Protein AF-A0A7V3U4P2-F1 (afdb_monomer)

Solvent-accessible surface area (backbone atoms only — not comparable to full-atom values): 11132 Å² total; per-residue (Å²): 137,66,74,72,61,59,56,57,59,56,54,62,54,61,58,58,54,59,61,59,59,63,68,71,75,78,80,79,85,92,69,92,73,96,67,80,92,69,77,75,75,80,81,66,73,84,73,62,83,73,64,85,71,76,68,74,73,71,76,64,80,64,72,79,72,61,80,73,70,71,74,79,82,65,63,40,60,61,72,51,72,70,53,50,51,51,52,54,51,52,49,67,64,44,44,72,78,68,74,54,63,52,56,72,53,76,49,73,42,90,67,18,21,69,52,71,53,72,52,65,71,77,89,82,81,77,101,70,76,91,61,68,78,61,54,52,56,56,54,50,52,53,53,52,51,27,35,76,71,66,76,41,62,94,85,61,53,51,25,85,84,41,68,93,41,75,87,74

Structure (mmCIF, N/CA/C/O backbone):
data_AF-A0A7V3U4P2-F1
#
_entry.id   AF-A0A7V3U4P2-F1
#
loop_
_atom_site.group_PDB
_atom_site.id
_atom_site.type_symbol
_atom_site.label_atom_id
_atom_site.label_alt_id
_atom_site.label_comp_id
_atom_site.label_asym_id
_atom_site.label_entity_id
_atom_site.label_seq_id
_atom_site.pdbx_PDB_ins_code
_atom_site.Cartn_x
_atom_site.Cartn_y
_atom_site.Cartn_z
_atom_site.occupancy
_atom_site.B_iso_or_equiv
_atom_site.auth_seq_id
_atom_site.auth_comp_id
_atom_site.auth_asym_id
_atom_site.auth_atom_id
_atom_site.pdbx_PDB_model_num
ATOM 1 N N . MET A 1 1 ? 24.502 -49.633 6.358 1.00 48.81 1 MET A N 1
ATOM 2 C CA . MET A 1 1 ? 23.182 -49.421 5.719 1.00 48.81 1 MET A CA 1
ATOM 3 C C . MET A 1 1 ? 23.337 -48.286 4.714 1.00 48.81 1 MET A C 1
ATOM 5 O O . MET A 1 1 ? 23.804 -47.225 5.101 1.00 48.81 1 MET A O 1
ATOM 9 N N . ASN A 1 2 ? 23.152 -48.565 3.422 1.00 48.53 2 ASN A N 1
ATOM 10 C CA . ASN A 1 2 ? 23.825 -47.854 2.326 1.00 48.53 2 ASN A CA 1
ATOM 11 C C . ASN A 1 2 ? 22.953 -46.723 1.730 1.00 48.53 2 ASN A C 1
ATOM 13 O O . ASN A 1 2 ? 21.814 -46.963 1.332 1.00 48.53 2 ASN A O 1
ATOM 17 N N . ILE A 1 3 ? 23.490 -45.498 1.650 1.00 50.59 3 ILE A N 1
ATOM 18 C CA . ILE A 1 3 ? 22.785 -44.252 1.257 1.00 50.59 3 ILE A CA 1
ATOM 19 C C . ILE A 1 3 ? 22.221 -44.322 -0.177 1.00 50.59 3 ILE A C 1
ATOM 21 O O . ILE A 1 3 ? 21.225 -43.675 -0.507 1.00 50.59 3 ILE A O 1
ATOM 25 N N . VAL A 1 4 ? 22.801 -45.174 -1.024 1.00 56.53 4 VAL A N 1
ATOM 26 C CA . VAL A 1 4 ? 22.357 -45.391 -2.410 1.00 56.53 4 VAL A CA 1
ATOM 27 C C . VAL A 1 4 ? 20.944 -45.993 -2.477 1.00 56.53 4 VAL A C 1
ATOM 29 O O . VAL A 1 4 ? 20.160 -45.632 -3.354 1.00 56.53 4 VAL A O 1
ATOM 32 N N . GLN A 1 5 ? 20.567 -46.828 -1.505 1.00 52.41 5 GLN A N 1
ATOM 33 C CA . GLN A 1 5 ? 19.262 -47.501 -1.484 1.00 52.41 5 GLN A CA 1
ATOM 34 C C . GLN A 1 5 ? 18.118 -46.556 -1.076 1.00 52.41 5 GLN A C 1
ATOM 36 O O . GLN A 1 5 ? 16.983 -46.714 -1.523 1.00 52.41 5 GLN A O 1
ATOM 41 N N . GLN A 1 6 ? 18.414 -45.509 -0.298 1.00 49.44 6 GLN A N 1
ATOM 42 C CA . GLN A 1 6 ? 17.411 -44.529 0.127 1.00 49.44 6 GLN A CA 1
ATOM 43 C C . GLN A 1 6 ? 16.983 -43.599 -1.022 1.00 49.44 6 GLN A C 1
ATOM 45 O O . GLN A 1 6 ? 15.821 -43.198 -1.097 1.00 49.44 6 GLN A O 1
ATOM 50 N N . LYS A 1 7 ? 17.891 -43.297 -1.963 1.00 53.03 7 LYS A N 1
ATOM 51 C CA . LYS A 1 7 ? 17.586 -42.440 -3.121 1.00 53.03 7 LYS A CA 1
ATOM 52 C C . LYS A 1 7 ? 16.647 -43.121 -4.121 1.00 53.03 7 LYS A C 1
ATOM 54 O O . LYS A 1 7 ? 15.768 -42.461 -4.670 1.00 53.03 7 LYS A O 1
ATOM 59 N N . GLN A 1 8 ? 16.783 -44.433 -4.323 1.00 55.25 8 GLN A N 1
ATOM 60 C CA . GLN A 1 8 ? 15.946 -45.179 -5.272 1.00 55.25 8 GLN A CA 1
ATOM 61 C C . GLN A 1 8 ? 14.485 -45.300 -4.798 1.00 55.25 8 GLN A C 1
ATOM 63 O O . GLN A 1 8 ? 13.564 -45.121 -5.596 1.00 55.25 8 GLN A O 1
ATOM 68 N N . ASN A 1 9 ? 14.254 -45.454 -3.491 1.00 49.66 9 ASN A N 1
ATOM 69 C CA . ASN A 1 9 ? 12.901 -45.520 -2.919 1.00 49.66 9 ASN A CA 1
ATOM 70 C C . ASN A 1 9 ? 12.126 -44.187 -3.001 1.00 49.66 9 ASN A C 1
ATOM 72 O O . ASN A 1 9 ? 10.895 -44.183 -3.070 1.00 49.66 9 ASN A O 1
ATOM 76 N N . PHE A 1 10 ? 12.826 -43.048 -3.045 1.00 50.06 10 PHE A N 1
ATOM 77 C CA . PHE A 1 10 ? 12.196 -41.723 -3.136 1.00 50.06 10 PHE A CA 1
ATOM 78 C C . PHE A 1 10 ? 11.731 -41.366 -4.561 1.00 50.06 10 PHE A C 1
ATOM 80 O O . PHE A 1 10 ? 10.799 -40.581 -4.748 1.00 50.06 10 PHE A O 1
ATOM 87 N N . HIS A 1 11 ? 12.363 -41.951 -5.584 1.00 52.06 11 HIS A N 1
ATOM 88 C CA . HIS A 1 11 ? 11.970 -41.746 -6.980 1.00 52.06 11 HIS A CA 1
ATOM 89 C C . HIS A 1 11 ? 10.737 -42.572 -7.365 1.00 52.06 11 HIS A C 1
ATOM 91 O O . HIS A 1 11 ? 9.846 -42.050 -8.036 1.00 52.06 11 HIS A O 1
ATOM 97 N N . LEU A 1 12 ? 10.632 -43.809 -6.869 1.00 49.75 12 LEU A N 1
ATOM 98 C CA . LEU A 1 12 ? 9.486 -44.688 -7.138 1.00 49.75 12 LEU A CA 1
ATOM 99 C C . LEU A 1 12 ? 8.194 -44.196 -6.470 1.00 49.75 12 LEU A C 1
ATOM 101 O O . LEU A 1 12 ? 7.107 -44.361 -7.019 1.00 49.75 12 LEU A O 1
ATOM 105 N N . THR A 1 13 ? 8.304 -43.506 -5.332 1.00 54.31 13 THR A N 1
ATOM 106 C CA . THR A 1 13 ? 7.154 -42.897 -4.656 1.00 54.31 13 THR A CA 1
ATOM 107 C C . THR A 1 13 ? 6.639 -41.668 -5.398 1.00 54.31 13 THR A C 1
ATOM 109 O O . THR A 1 13 ? 5.443 -41.580 -5.613 1.00 54.31 13 THR A O 1
ATOM 112 N N . ARG A 1 14 ? 7.474 -40.750 -5.905 1.00 53.72 14 ARG A N 1
ATOM 113 C CA . ARG A 1 14 ? 6.966 -39.545 -6.610 1.00 53.72 14 ARG A CA 1
ATOM 114 C C . ARG A 1 14 ? 6.249 -39.827 -7.936 1.00 53.72 14 ARG A C 1
ATOM 116 O O . ARG A 1 14 ? 5.424 -39.015 -8.356 1.00 53.72 14 ARG A O 1
ATOM 123 N N . GLN A 1 15 ? 6.558 -40.936 -8.604 1.00 49.41 15 GLN A N 1
ATOM 124 C CA . GLN A 1 15 ? 6.003 -41.247 -9.923 1.00 49.41 15 GLN A CA 1
ATOM 125 C C . GLN A 1 15 ? 4.586 -41.850 -9.845 1.00 49.41 15 GLN A C 1
ATOM 127 O O . GLN A 1 15 ? 3.774 -41.596 -10.734 1.00 49.41 15 GLN A O 1
ATOM 132 N N . SER A 1 16 ? 4.232 -42.539 -8.751 1.00 51.25 16 SER A N 1
ATOM 133 C CA . SER A 1 16 ? 2.884 -43.104 -8.567 1.00 51.25 16 SER A CA 1
ATOM 134 C C . SER A 1 16 ? 1.817 -42.046 -8.232 1.00 51.25 16 SER A C 1
ATOM 136 O O . SER A 1 16 ? 0.682 -42.154 -8.696 1.00 51.25 16 SER A O 1
ATOM 138 N N . TRP A 1 17 ? 2.180 -40.957 -7.538 1.00 45.78 17 TRP A N 1
ATOM 139 C CA . TRP A 1 17 ? 1.253 -39.852 -7.224 1.00 45.78 17 TRP A CA 1
ATOM 140 C C . TRP A 1 17 ? 0.842 -39.031 -8.451 1.00 45.78 17 TRP A C 1
ATOM 142 O O . TRP A 1 17 ? -0.269 -38.501 -8.502 1.00 45.78 17 TRP A O 1
ATOM 152 N N . ARG A 1 18 ? 1.707 -38.945 -9.469 1.00 52.50 18 ARG A N 1
ATOM 153 C CA . ARG A 1 18 ? 1.413 -38.180 -10.691 1.00 52.50 18 ARG A CA 1
ATOM 154 C C . ARG A 1 18 ? 0.312 -38.829 -11.532 1.00 52.50 18 ARG A C 1
ATOM 156 O O . ARG A 1 18 ? -0.509 -38.113 -12.093 1.00 52.50 18 ARG A O 1
ATOM 163 N N . HIS A 1 19 ? 0.228 -40.159 -11.547 1.00 46.50 19 HIS A N 1
ATOM 164 C CA . HIS A 1 19 ? -0.839 -40.873 -12.253 1.00 46.50 19 HIS A CA 1
ATOM 165 C C . HIS A 1 19 ? -2.148 -40.969 -11.454 1.00 46.50 19 HIS A C 1
ATOM 167 O O . HIS A 1 19 ? -3.215 -41.050 -12.061 1.00 46.50 19 HIS A O 1
ATOM 173 N N . ALA A 1 20 ? -2.092 -40.899 -10.119 1.00 46.34 20 ALA A N 1
ATOM 174 C CA . ALA A 1 20 ? -3.285 -40.870 -9.270 1.00 46.34 20 ALA A CA 1
ATOM 175 C C . ALA A 1 20 ? -4.020 -39.515 -9.328 1.00 46.34 20 ALA A C 1
ATOM 177 O O . ALA A 1 20 ? -5.247 -39.485 -9.367 1.00 46.34 20 ALA A O 1
ATOM 178 N N . LEU A 1 21 ? -3.292 -38.395 -9.423 1.00 45.28 21 LEU A N 1
ATOM 179 C CA . LEU A 1 21 ? -3.898 -37.056 -9.490 1.00 45.28 21 LEU A CA 1
ATOM 180 C C . LEU A 1 21 ? -4.430 -36.684 -10.886 1.00 45.28 21 LEU A C 1
ATOM 182 O O . LEU A 1 21 ? -5.350 -35.879 -10.994 1.00 45.28 21 LEU A O 1
ATOM 186 N N . GLN A 1 22 ? -3.925 -37.307 -11.956 1.00 44.38 22 GLN A N 1
ATOM 187 C CA . GLN A 1 22 ? -4.408 -37.064 -13.324 1.00 44.38 22 GLN A CA 1
ATOM 188 C C . GLN A 1 22 ? -5.728 -37.779 -13.661 1.00 44.38 22 GLN A C 1
ATOM 190 O O . GLN A 1 22 ? -6.404 -37.374 -14.601 1.00 44.38 22 GLN A O 1
ATOM 195 N N . LYS A 1 23 ? -6.122 -38.812 -12.901 1.00 41.16 23 LYS A N 1
ATOM 196 C CA . LYS A 1 23 ? -7.376 -39.559 -13.125 1.00 41.16 23 LYS A CA 1
ATOM 197 C C . LYS A 1 23 ? -8.589 -39.002 -12.365 1.00 41.16 23 LYS A C 1
ATOM 199 O O . LYS A 1 23 ? -9.708 -39.391 -12.671 1.00 41.16 23 LYS A O 1
ATOM 204 N N . ILE A 1 24 ? -8.386 -38.091 -11.409 1.00 41.12 24 ILE A N 1
ATOM 205 C CA . ILE A 1 24 ? -9.465 -37.522 -10.575 1.00 41.12 24 ILE A CA 1
ATOM 206 C C . ILE A 1 24 ? -10.028 -36.208 -11.158 1.00 41.12 24 ILE A C 1
ATOM 208 O O . ILE A 1 24 ? -11.129 -35.802 -10.809 1.00 41.12 24 ILE A O 1
ATOM 212 N N . LEU A 1 25 ? -9.336 -35.567 -12.107 1.00 38.84 25 LEU A N 1
ATOM 213 C CA . LEU A 1 25 ? -9.723 -34.252 -12.647 1.00 38.84 25 LEU A CA 1
ATOM 214 C C . LEU A 1 25 ? -10.480 -34.278 -13.989 1.00 38.84 25 LEU A C 1
ATOM 216 O O . LEU A 1 25 ? -10.821 -33.218 -14.501 1.00 38.84 25 LEU A O 1
ATOM 220 N N . THR A 1 26 ? -10.776 -35.448 -14.563 1.00 38.53 26 THR A N 1
ATOM 221 C CA . THR A 1 26 ? -11.395 -35.567 -15.903 1.00 38.53 26 THR A CA 1
ATOM 222 C C . THR A 1 26 ? -12.842 -36.075 -15.917 1.00 38.53 26 THR A C 1
ATOM 224 O O . THR A 1 26 ? -13.379 -36.325 -16.992 1.00 38.53 26 THR A O 1
ATOM 227 N N . LEU A 1 27 ? -13.509 -36.208 -14.762 1.00 37.50 27 LEU A N 1
ATOM 228 C CA . LEU A 1 27 ? -14.839 -36.840 -14.662 1.00 37.50 27 LEU A CA 1
ATOM 229 C C . LEU A 1 27 ? -15.925 -35.993 -13.979 1.00 37.50 27 LEU A C 1
ATOM 231 O O . LEU A 1 27 ? -16.827 -36.522 -13.335 1.00 37.50 27 LEU A O 1
ATOM 235 N N . SER A 1 28 ? -15.903 -34.671 -14.131 1.00 41.09 28 SER A N 1
ATOM 236 C CA . SER A 1 28 ? -17.059 -33.833 -13.784 1.00 41.09 28 SER A CA 1
ATOM 237 C C . SER A 1 28 ? -17.066 -32.556 -14.612 1.00 41.09 28 SER A C 1
ATOM 239 O O . SER A 1 28 ? -16.011 -31.991 -14.867 1.00 41.09 28 SER A O 1
ATOM 241 N N . PHE A 1 29 ? -18.269 -32.108 -14.975 1.00 38.84 29 PHE A N 1
ATOM 242 C CA . PHE A 1 29 ? -18.601 -30.943 -15.809 1.00 38.84 29 PHE A CA 1
ATOM 243 C C . PHE A 1 29 ? -18.701 -31.180 -17.322 1.00 38.84 29 PHE A C 1
ATOM 245 O O . PHE A 1 29 ? -18.256 -30.378 -18.134 1.00 38.84 29 PHE A O 1
ATOM 252 N N . ALA A 1 30 ? -19.429 -32.231 -17.701 1.00 39.50 30 ALA A N 1
ATOM 253 C CA . ALA A 1 30 ? -20.297 -32.179 -18.875 1.00 39.50 30 ALA A CA 1
ATOM 254 C C . ALA A 1 30 ? -21.753 -32.062 -18.390 1.00 39.50 30 ALA A C 1
ATOM 256 O O . ALA A 1 30 ? -22.466 -33.056 -18.313 1.00 39.50 30 ALA A O 1
ATOM 257 N N . SER A 1 31 ? -22.169 -30.845 -18.030 1.00 42.62 31 SER A N 1
ATOM 258 C CA . SER A 1 31 ? -23.584 -30.492 -17.882 1.00 42.62 31 SER A CA 1
ATOM 259 C C . SER A 1 31 ? -23.839 -29.159 -18.566 1.00 42.62 31 SER A C 1
ATOM 261 O O . SER A 1 31 ? -23.318 -28.118 -18.173 1.00 42.62 31 SER A O 1
ATOM 263 N N . LEU A 1 32 ? -24.647 -29.256 -19.617 1.00 36.03 32 LEU A N 1
ATOM 264 C CA . LEU A 1 32 ? -25.340 -28.187 -20.315 1.00 36.03 32 LEU A CA 1
ATOM 265 C C . LEU A 1 32 ? -25.978 -27.209 -19.313 1.00 36.03 32 LEU A C 1
ATOM 267 O O . LEU A 1 32 ? -26.873 -27.588 -18.563 1.00 36.03 32 LEU A O 1
ATOM 271 N N . PHE A 1 33 ? -25.584 -25.940 -19.371 1.00 36.44 33 PHE A N 1
ATOM 272 C CA . PHE A 1 33 ? -26.468 -24.827 -19.035 1.00 36.44 33 PHE A CA 1
ATOM 273 C C . PHE A 1 33 ? -26.346 -23.787 -20.147 1.00 36.44 33 PHE A C 1
ATOM 275 O O . PHE A 1 33 ? -25.405 -22.999 -20.204 1.00 36.44 33 PHE A O 1
ATOM 282 N N . LEU A 1 34 ? -27.318 -23.817 -21.059 1.00 39.88 34 LEU A N 1
ATOM 283 C CA . LEU A 1 34 ? -27.704 -22.660 -21.855 1.00 39.88 34 LEU A CA 1
ATOM 284 C C . LEU A 1 34 ? -28.280 -21.629 -20.878 1.00 39.88 34 LEU A C 1
ATOM 286 O O . LEU A 1 34 ? -29.461 -21.670 -20.547 1.00 39.88 34 LEU A O 1
ATOM 290 N N . ALA A 1 35 ? -27.427 -20.743 -20.374 1.00 38.00 35 ALA A N 1
ATOM 291 C CA . ALA A 1 35 ? -27.839 -19.564 -19.634 1.00 38.00 35 ALA A CA 1
ATOM 292 C C . ALA A 1 35 ? -27.562 -18.336 -20.504 1.00 38.00 35 ALA A C 1
ATOM 294 O O . ALA A 1 35 ? -26.429 -18.075 -20.905 1.00 38.00 35 ALA A O 1
ATOM 295 N N . SER A 1 36 ? -28.652 -17.648 -20.829 1.00 32.09 36 SER A N 1
ATOM 296 C CA . SER A 1 36 ? -28.752 -16.378 -21.538 1.00 32.09 36 SER A CA 1
ATOM 297 C C . SER A 1 36 ? -27.532 -15.470 -21.384 1.00 32.09 36 SER A C 1
ATOM 299 O O . SER A 1 36 ? -27.135 -15.110 -20.276 1.00 32.09 36 SER A O 1
ATOM 301 N N . CYS A 1 37 ? -26.999 -15.020 -22.520 1.00 33.97 37 CYS A N 1
ATOM 302 C CA . CYS A 1 37 ? -26.113 -13.869 -22.591 1.00 33.97 37 CYS A CA 1
ATOM 303 C C . CYS A 1 37 ? -26.942 -12.608 -22.299 1.00 33.97 37 CYS A C 1
ATOM 305 O O . CYS A 1 37 ? -27.390 -11.912 -23.204 1.00 33.97 37 CYS A O 1
ATOM 307 N N . SER A 1 38 ? -27.211 -12.345 -21.024 1.00 32.59 38 SER A N 1
ATOM 308 C CA . SER A 1 38 ? -27.630 -11.030 -20.553 1.00 32.59 38 SER A CA 1
ATOM 309 C C . SER A 1 38 ? -26.408 -10.376 -19.931 1.00 32.59 38 SER A C 1
ATOM 311 O O . SER A 1 38 ? -26.086 -10.605 -18.766 1.00 32.59 38 SER A O 1
ATOM 313 N N . THR A 1 39 ? -25.699 -9.593 -20.741 1.00 45.22 39 THR A N 1
ATOM 314 C CA . THR A 1 39 ? -24.760 -8.578 -20.262 1.00 45.22 39 THR A CA 1
ATOM 315 C C . THR A 1 39 ? -25.456 -7.763 -19.170 1.00 45.22 39 THR A C 1
ATOM 317 O O . THR A 1 39 ? -26.476 -7.137 -19.477 1.00 45.22 39 TH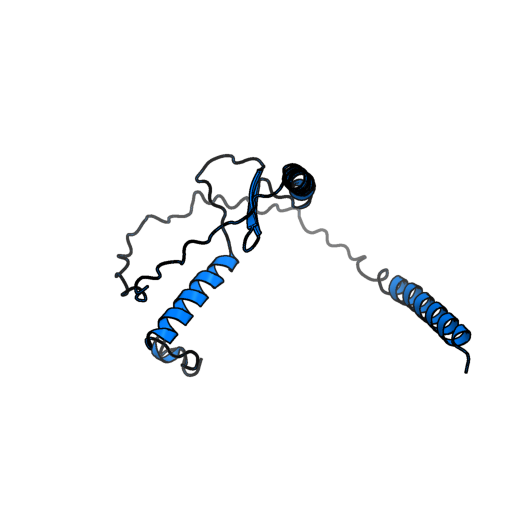R A O 1
ATOM 320 N N . PRO A 1 40 ? -24.973 -7.747 -17.914 1.00 49.56 40 PRO A N 1
ATOM 321 C CA . PRO A 1 40 ? -25.455 -6.748 -16.976 1.00 49.56 40 PRO A CA 1
ATOM 322 C C . PRO A 1 40 ? -25.136 -5.373 -17.583 1.00 49.56 40 PRO A C 1
ATOM 324 O O . PRO A 1 40 ? -24.028 -5.192 -18.102 1.00 49.56 40 PRO A O 1
ATOM 327 N N . PRO A 1 41 ? -26.080 -4.415 -17.591 1.00 45.81 41 PRO A N 1
ATOM 328 C CA . PRO A 1 41 ? -25.765 -3.071 -18.038 1.00 45.81 41 PRO A CA 1
ATOM 329 C C . PRO A 1 41 ? -24.595 -2.556 -17.201 1.00 45.81 41 PRO A C 1
ATOM 331 O O . PRO A 1 41 ? -24.538 -2.777 -15.988 1.00 45.81 41 PRO A O 1
ATOM 334 N N . ALA A 1 42 ? -23.647 -1.892 -17.862 1.00 43.28 42 ALA A N 1
ATOM 335 C CA . ALA A 1 42 ? -22.635 -1.113 -17.174 1.00 43.28 42 ALA A CA 1
ATOM 336 C C . ALA A 1 42 ? -23.361 -0.214 -16.170 1.00 43.28 42 ALA A C 1
ATOM 338 O O . ALA A 1 42 ? -24.197 0.600 -16.565 1.00 43.28 42 ALA A O 1
ATOM 339 N N . ILE A 1 43 ? -23.099 -0.403 -14.876 1.00 41.62 43 ILE A N 1
ATOM 340 C CA . ILE A 1 43 ? -23.619 0.498 -13.854 1.00 41.62 43 ILE A CA 1
ATOM 341 C C . ILE A 1 43 ? -22.994 1.858 -14.155 1.00 41.62 43 ILE A C 1
ATOM 343 O O . ILE A 1 43 ? -21.805 2.085 -13.926 1.00 41.62 43 ILE A O 1
ATOM 347 N N . SER A 1 44 ? -23.795 2.739 -14.749 1.00 39.25 44 SER A N 1
ATOM 348 C CA . SER A 1 44 ? -23.444 4.130 -14.956 1.00 39.25 44 SER A CA 1
ATOM 349 C C . SER A 1 44 ? -23.464 4.799 -13.589 1.00 39.25 44 SER A C 1
ATOM 351 O O . SER A 1 44 ? -24.517 5.081 -13.028 1.00 39.25 44 SER A O 1
ATOM 353 N N . TYR A 1 45 ? -22.285 5.044 -13.022 1.00 48.69 45 TYR A N 1
ATOM 354 C CA . TYR A 1 45 ? -22.143 5.755 -11.746 1.00 48.69 45 TYR A CA 1
ATOM 355 C C . TYR A 1 45 ? -22.495 7.255 -11.844 1.00 48.69 45 TYR A C 1
ATOM 357 O O . TYR A 1 45 ? -22.322 7.984 -10.869 1.00 48.69 45 TYR A O 1
ATOM 365 N N . SER A 1 46 ? -23.008 7.721 -12.991 1.00 45.06 46 SER A N 1
ATOM 366 C CA . SER A 1 46 ? -23.571 9.067 -13.166 1.00 45.06 46 SER A CA 1
ATOM 367 C C . SER A 1 46 ? -24.773 9.335 -12.261 1.00 45.06 46 SER A C 1
ATOM 369 O O . SER A 1 46 ? -25.039 10.490 -11.944 1.00 45.06 46 SER A O 1
ATOM 371 N N . ASP A 1 47 ? -25.449 8.281 -11.801 1.00 38.62 47 ASP A N 1
ATOM 372 C CA . ASP A 1 47 ? -26.682 8.399 -11.021 1.00 38.62 47 ASP A CA 1
ATOM 373 C C . ASP A 1 47 ? -26.447 8.233 -9.519 1.00 38.62 47 ASP A C 1
ATOM 375 O O . ASP A 1 47 ? -27.392 7.999 -8.773 1.00 38.62 47 ASP A O 1
ATOM 379 N N . CYS A 1 48 ? -25.202 8.349 -9.041 1.00 38.06 48 CYS A N 1
ATOM 380 C CA . CYS A 1 48 ? -24.953 8.438 -7.607 1.00 38.06 48 CYS A CA 1
ATOM 381 C C . CYS A 1 48 ? -25.414 9.829 -7.143 1.00 38.06 48 CYS A C 1
ATOM 383 O O . CYS A 1 48 ? -24.696 10.809 -7.371 1.00 38.06 48 CYS A O 1
ATOM 385 N N . PRO A 1 49 ? -26.578 9.976 -6.478 1.00 41.34 49 PRO A N 1
ATOM 386 C CA . PRO A 1 49 ? -27.048 11.265 -6.022 1.00 41.34 49 PRO A CA 1
ATOM 387 C C . PRO A 1 49 ? -26.392 11.523 -4.667 1.00 41.34 49 PRO A C 1
ATOM 389 O O . PRO A 1 49 ? -27.058 11.804 -3.675 1.00 41.34 49 PRO A O 1
ATOM 392 N N . LEU A 1 50 ? -25.062 11.429 -4.605 1.00 45.53 50 LEU A N 1
ATOM 393 C CA . LEU A 1 50 ? -24.309 12.053 -3.534 1.00 45.53 50 LEU A CA 1
ATOM 394 C C . LEU A 1 50 ? -24.260 13.542 -3.865 1.00 45.53 50 LEU A C 1
ATOM 396 O O . LEU A 1 50 ? -23.227 14.110 -4.213 1.00 45.53 50 LEU A O 1
ATOM 400 N N . LYS A 1 51 ? -25.425 14.191 -3.737 1.00 39.06 51 LYS A N 1
ATOM 401 C CA . LYS A 1 51 ? -25.453 15.594 -3.343 1.00 39.06 51 LYS A CA 1
ATOM 402 C C . LYS A 1 51 ? -24.519 15.665 -2.133 1.00 39.06 51 LYS A C 1
ATOM 404 O O . LYS A 1 51 ? -24.684 14.838 -1.232 1.00 39.06 51 LYS A O 1
ATOM 409 N N . PRO A 1 52 ? -23.529 16.568 -2.097 1.00 42.03 52 PRO A N 1
ATOM 410 C CA . PRO A 1 52 ? -22.739 16.776 -0.902 1.00 42.03 52 PRO A CA 1
ATOM 411 C C . PRO A 1 52 ? -23.669 17.426 0.119 1.00 42.03 52 PRO A C 1
ATOM 413 O O . PRO A 1 52 ? -23.657 18.634 0.330 1.00 42.03 52 PRO A O 1
ATOM 416 N N . THR A 1 53 ? -24.544 16.629 0.728 1.00 42.53 53 THR A N 1
ATOM 417 C CA . THR A 1 53 ? -25.118 16.954 2.013 1.00 42.53 53 THR A CA 1
ATOM 418 C C . THR A 1 53 ? -23.899 17.015 2.901 1.00 42.53 53 THR A C 1
ATOM 420 O O . THR A 1 53 ? -23.266 15.998 3.188 1.00 42.53 53 THR A O 1
ATOM 423 N N . SER A 1 54 ? -23.504 18.234 3.241 1.00 45.06 54 SER A N 1
ATOM 424 C CA . SER A 1 54 ? -22.604 18.507 4.337 1.00 45.06 54 SER A CA 1
ATOM 425 C C . SER A 1 54 ? -23.260 17.928 5.586 1.00 45.06 54 SER A C 1
ATOM 427 O O . SER A 1 54 ? -23.915 18.635 6.350 1.00 45.06 54 SER A O 1
ATOM 429 N N . ILE A 1 55 ? -23.119 16.616 5.786 1.00 42.22 55 ILE A N 1
ATOM 430 C CA . ILE A 1 55 ? -23.043 16.063 7.121 1.00 42.22 55 ILE A CA 1
ATOM 431 C C . ILE A 1 55 ? -21.907 16.875 7.703 1.00 42.22 55 ILE A C 1
ATOM 433 O O . ILE A 1 55 ? -20.760 16.741 7.272 1.00 42.22 55 ILE A O 1
ATOM 437 N N . SER A 1 56 ? -22.264 17.835 8.557 1.00 41.84 56 SER A N 1
ATOM 438 C CA . SER A 1 56 ? -21.308 18.469 9.438 1.00 41.84 56 SER A CA 1
ATOM 439 C C . SER A 1 56 ? -20.547 17.302 10.030 1.00 41.84 56 SER A C 1
ATOM 441 O O . SER A 1 56 ? -21.113 16.519 10.796 1.00 41.84 56 SER A O 1
ATOM 443 N N . ALA A 1 57 ? -19.313 17.100 9.569 1.00 45.94 57 ALA A N 1
ATOM 444 C CA . ALA A 1 57 ? -18.382 16.263 10.269 1.00 45.94 57 ALA A CA 1
ATOM 445 C C . ALA A 1 57 ? -18.240 17.003 11.588 1.00 45.94 57 ALA A C 1
ATOM 447 O O . ALA A 1 57 ? -17.438 17.932 11.701 1.00 45.94 57 ALA A O 1
ATOM 448 N N . GLN A 1 58 ? -19.095 16.659 12.559 1.00 41.28 58 GLN A N 1
ATOM 449 C CA . GLN A 1 58 ? -18.788 16.880 13.951 1.00 41.28 58 GLN A CA 1
ATOM 450 C C . GLN A 1 58 ? -17.357 16.408 14.037 1.00 41.28 58 GLN A C 1
ATOM 452 O O . GLN A 1 58 ? -17.058 15.253 13.721 1.00 41.28 58 GLN A O 1
ATOM 457 N N . ARG A 1 59 ? -16.464 17.367 14.271 1.00 39.59 59 ARG A N 1
ATOM 458 C CA . ARG A 1 59 ? -15.048 17.120 14.420 1.00 39.59 59 ARG A CA 1
ATOM 459 C C . ARG A 1 59 ? -14.962 16.280 15.682 1.00 39.59 59 ARG A C 1
ATOM 461 O O . ARG A 1 59 ? -14.776 16.818 16.767 1.00 39.59 59 ARG A O 1
ATOM 468 N N . LEU A 1 60 ? -15.196 14.973 15.546 1.00 43.94 60 LEU A N 1
ATOM 469 C CA . LEU A 1 60 ? -14.849 13.994 16.548 1.00 43.94 60 LEU A CA 1
ATOM 470 C C . LEU A 1 60 ? -13.404 14.329 16.847 1.00 43.94 60 LEU A C 1
ATOM 472 O O . LEU A 1 60 ? -12.604 14.427 15.910 1.00 43.94 60 LEU A O 1
ATOM 476 N N . ALA A 1 61 ? -13.125 14.646 18.111 1.00 47.66 61 ALA A N 1
ATOM 477 C CA . ALA A 1 61 ? -11.780 14.939 18.558 1.00 47.66 61 ALA A CA 1
ATOM 478 C C . ALA A 1 61 ? -10.894 13.837 17.984 1.00 47.66 61 ALA A C 1
ATOM 480 O O . ALA A 1 61 ? -11.036 12.662 18.359 1.00 47.66 61 ALA A O 1
ATOM 481 N N . GLN A 1 62 ? -10.087 14.206 16.983 1.00 57.22 62 GLN A N 1
ATOM 482 C CA . GLN A 1 62 ? -9.215 13.256 16.317 1.00 57.22 62 GLN A CA 1
ATOM 483 C C . GLN A 1 62 ? -8.383 12.603 17.426 1.00 57.22 62 GLN A C 1
ATOM 485 O O . GLN A 1 62 ? -8.102 13.276 18.427 1.00 57.22 62 GLN A O 1
ATOM 490 N N . PRO A 1 63 ? -8.047 11.301 17.327 1.00 55.91 63 PRO A N 1
ATOM 491 C CA . PRO A 1 63 ? -6.924 10.758 18.088 1.00 55.91 63 PRO A CA 1
ATOM 492 C C . PRO A 1 63 ? -5.845 11.816 18.065 1.00 55.91 63 PRO A C 1
ATOM 494 O O . PRO A 1 63 ? -5.571 12.372 16.990 1.00 55.91 63 PRO A O 1
ATOM 497 N N . SER A 1 64 ? -5.365 12.208 19.241 1.00 56.16 64 SER A N 1
ATOM 498 C CA . SER A 1 64 ? -4.257 13.131 19.259 1.00 56.16 64 SER A CA 1
ATOM 499 C C . SER A 1 64 ? -3.119 12.369 18.606 1.00 56.16 64 SER A C 1
ATOM 501 O O . SER A 1 64 ? -2.389 11.627 19.249 1.00 56.16 64 SER A O 1
ATOM 503 N N . LEU A 1 65 ? -2.919 12.601 17.312 1.00 56.06 65 LEU A N 1
ATOM 504 C CA . LEU A 1 65 ? -1.620 12.462 16.692 1.00 56.06 65 LEU A CA 1
ATOM 505 C C . LEU A 1 65 ? -0.757 13.542 17.363 1.00 56.06 65 LEU A C 1
ATOM 507 O O . LEU A 1 65 ? -0.367 14.521 16.730 1.00 56.06 65 LEU A O 1
ATOM 511 N N . GLY A 1 66 ? -0.532 13.419 18.682 1.00 57.84 66 GLY A N 1
ATOM 512 C CA . GLY A 1 66 ? 0.507 14.122 19.403 1.00 57.84 66 GLY A CA 1
ATOM 513 C C . GLY A 1 66 ? 1.728 13.949 18.531 1.00 57.84 66 GLY A C 1
ATOM 514 O O . GLY A 1 66 ? 1.891 12.858 17.990 1.00 57.84 66 GLY A O 1
ATOM 515 N N . PRO A 1 67 ? 2.452 15.037 18.247 1.00 55.34 67 PRO A N 1
ATOM 516 C CA . PRO A 1 67 ? 3.169 15.222 16.999 1.00 55.34 67 PRO A CA 1
ATOM 517 C C . PRO A 1 67 ? 3.928 13.950 16.651 1.00 55.34 67 PRO A C 1
ATOM 519 O O . PRO A 1 67 ? 5.015 13.707 17.176 1.00 55.34 67 PRO A O 1
ATOM 522 N N . LEU A 1 68 ? 3.337 13.124 15.777 1.00 52.22 68 LEU A N 1
ATOM 523 C CA . LEU A 1 68 ? 4.048 12.039 15.141 1.00 52.22 68 LEU A CA 1
ATOM 524 C C . LEU A 1 68 ? 4.997 12.794 14.240 1.00 52.22 68 LEU A C 1
ATOM 526 O O . LEU A 1 68 ? 4.645 13.114 13.114 1.00 52.22 68 LEU A O 1
ATOM 530 N N . LYS A 1 69 ? 6.144 13.206 14.779 1.00 51.00 69 LYS A N 1
ATOM 531 C CA . LYS A 1 69 ? 7.267 13.687 14.001 1.00 51.00 69 LYS A CA 1
ATOM 532 C C . LYS A 1 69 ? 7.722 12.428 13.291 1.00 51.00 69 LYS A C 1
ATOM 534 O O . LYS A 1 69 ? 8.423 11.631 13.921 1.00 51.00 69 LYS A O 1
ATOM 539 N N . PRO A 1 70 ? 7.283 12.172 12.044 1.00 59.69 70 PRO A N 1
ATOM 540 C CA . PRO A 1 70 ? 7.714 10.974 11.366 1.00 59.69 70 PRO A CA 1
ATOM 541 C C . PRO A 1 70 ? 9.219 11.170 11.262 1.00 59.69 70 PRO A C 1
ATOM 543 O O . PRO A 1 70 ? 9.673 12.201 10.751 1.00 59.69 70 PRO A O 1
ATOM 546 N N . ALA A 1 71 ? 9.999 10.265 11.851 1.00 64.31 71 ALA A N 1
ATOM 547 C CA . ALA A 1 71 ? 11.436 10.327 11.667 1.00 64.31 71 ALA A CA 1
ATOM 548 C C . ALA A 1 71 ? 11.658 10.382 10.148 1.00 64.31 71 ALA A C 1
ATOM 550 O O . ALA A 1 71 ? 11.073 9.555 9.440 1.00 64.31 71 ALA A O 1
ATOM 551 N N . PRO A 1 72 ? 12.387 11.384 9.619 1.00 64.75 72 PRO A N 1
ATOM 552 C CA . PRO A 1 72 ? 12.563 11.495 8.184 1.00 64.75 72 PRO A CA 1
ATOM 553 C C . PRO A 1 72 ? 13.142 10.174 7.694 1.00 64.75 72 PRO A C 1
ATOM 555 O O . PRO A 1 72 ? 14.216 9.758 8.136 1.00 64.75 72 PRO A O 1
ATOM 558 N N . VAL A 1 73 ? 12.394 9.488 6.828 1.00 69.69 73 VAL A N 1
ATOM 559 C CA . VAL A 1 73 ? 12.855 8.241 6.229 1.00 69.69 73 VAL A CA 1
ATOM 560 C C . VAL A 1 73 ? 14.033 8.618 5.346 1.00 69.69 73 VAL A C 1
ATOM 562 O O . VAL A 1 73 ? 13.871 9.224 4.288 1.00 69.69 73 VAL A O 1
ATOM 565 N N . LYS A 1 74 ? 15.243 8.313 5.814 1.00 67.94 74 LYS A N 1
ATOM 566 C CA . LYS A 1 74 ? 16.453 8.496 5.021 1.00 67.94 74 LYS A CA 1
ATOM 567 C C . LYS A 1 74 ? 16.494 7.378 3.988 1.00 67.94 74 LYS A C 1
ATOM 569 O O . LYS A 1 74 ? 16.849 6.245 4.311 1.00 67.94 74 LYS A O 1
ATOM 574 N N . PHE A 1 75 ? 16.111 7.692 2.755 1.00 75.69 75 PHE A N 1
ATOM 575 C CA . PHE A 1 75 ? 16.468 6.844 1.623 1.00 75.69 75 PHE A CA 1
ATOM 576 C C . PHE A 1 75 ? 17.995 6.848 1.503 1.00 75.69 75 PHE A C 1
ATOM 578 O O . PHE A 1 75 ? 18.620 7.905 1.583 1.00 75.69 75 PHE A O 1
ATOM 585 N N . GLY A 1 76 ? 18.599 5.668 1.397 1.00 79.75 76 GLY A N 1
ATOM 586 C CA . GLY A 1 76 ? 20.042 5.538 1.209 1.00 79.75 76 GLY A CA 1
ATOM 587 C C . GLY A 1 76 ? 20.403 5.418 -0.265 1.00 79.75 76 GLY A C 1
ATOM 588 O O . GLY A 1 76 ? 19.897 6.168 -1.095 1.00 79.75 76 GLY A O 1
ATOM 589 N N . VAL A 1 77 ? 21.284 4.474 -0.604 1.00 88.19 77 VAL A N 1
ATOM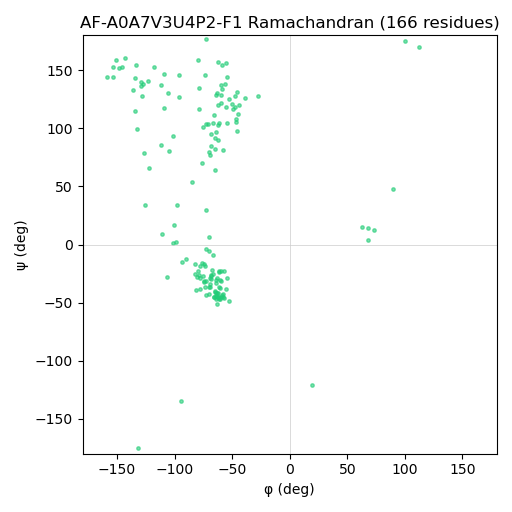 590 C CA . VAL A 1 77 ? 21.843 4.349 -1.962 1.00 88.19 77 VAL A CA 1
ATOM 591 C C . VA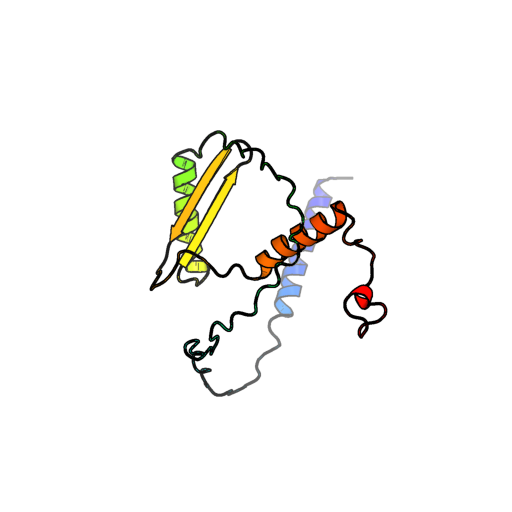L A 1 77 ? 20.734 4.118 -3.004 1.00 88.19 77 VAL A C 1
ATOM 593 O O . VAL A 1 77 ? 20.010 3.123 -2.884 1.00 88.19 77 VAL A O 1
ATOM 596 N N . PRO A 1 78 ? 20.595 4.991 -4.025 1.00 89.69 78 PRO A N 1
ATOM 597 C CA . PRO A 1 78 ? 19.642 4.812 -5.117 1.00 89.69 78 PRO A CA 1
ATOM 598 C C . PRO A 1 78 ? 19.808 3.472 -5.838 1.00 89.69 78 PRO A C 1
ATOM 600 O O . PRO A 1 78 ? 20.891 2.890 -5.852 1.00 89.69 78 PRO A O 1
ATOM 603 N N . PHE A 1 79 ? 18.744 2.999 -6.486 1.00 92.62 79 PHE A N 1
ATOM 604 C CA . PHE A 1 79 ? 18.863 1.862 -7.398 1.00 92.62 79 PHE A CA 1
ATOM 605 C C . PHE A 1 79 ? 19.843 2.198 -8.529 1.00 92.62 79 PHE A C 1
ATOM 607 O O . PHE A 1 79 ? 19.798 3.289 -9.100 1.00 92.62 79 PHE A O 1
ATOM 614 N N . SER A 1 80 ? 20.713 1.250 -8.875 1.00 94.06 80 SER A N 1
ATOM 615 C CA . SER A 1 80 ? 21.576 1.366 -10.050 1.00 94.06 80 SER A CA 1
ATOM 616 C C . SER A 1 80 ? 20.746 1.438 -11.336 1.00 94.06 80 SER A C 1
ATOM 618 O O . SER A 1 80 ? 19.623 0.933 -11.406 1.00 94.06 80 SER A O 1
ATOM 620 N N . SER A 1 81 ? 21.315 2.004 -12.401 1.00 95.19 81 SER A N 1
ATOM 621 C CA . SER A 1 81 ? 20.666 2.053 -13.720 1.00 95.19 81 SER A CA 1
ATOM 622 C C . SER A 1 81 ? 20.265 0.662 -14.229 1.00 95.19 81 SER A C 1
ATOM 624 O O . SER A 1 81 ? 19.177 0.494 -14.779 1.00 95.19 81 SER A O 1
ATOM 626 N N . ALA A 1 82 ? 21.097 -0.354 -13.980 1.00 97.06 82 ALA A N 1
ATOM 627 C CA . ALA A 1 82 ? 20.803 -1.741 -14.328 1.00 97.06 82 ALA A CA 1
ATOM 628 C C . ALA A 1 82 ? 19.605 -2.306 -13.540 1.00 97.06 82 ALA A C 1
ATOM 630 O O . ALA A 1 82 ? 18.781 -3.022 -14.107 1.00 97.06 82 ALA A O 1
ATOM 631 N N . GLU A 1 83 ? 19.475 -1.990 -12.245 1.00 95.38 83 GLU A N 1
ATOM 632 C CA . GLU A 1 83 ? 18.298 -2.364 -11.446 1.00 95.38 83 GLU A CA 1
ATOM 633 C C . GLU A 1 83 ? 17.034 -1.659 -11.939 1.00 95.38 83 GLU A C 1
ATOM 635 O O . GLU A 1 83 ? 16.011 -2.316 -12.118 1.00 95.38 83 GLU A O 1
ATOM 640 N N . ILE A 1 84 ? 17.109 -0.355 -12.222 1.00 96.06 84 ILE A N 1
ATOM 641 C CA . ILE A 1 84 ? 15.984 0.419 -12.766 1.00 96.06 84 ILE A CA 1
ATOM 642 C C . ILE A 1 84 ? 15.519 -0.172 -14.103 1.00 96.06 84 ILE A C 1
ATOM 644 O O . ILE A 1 84 ? 14.319 -0.347 -14.308 1.00 96.06 84 ILE A O 1
ATOM 648 N N . GLY A 1 85 ? 16.453 -0.539 -14.988 1.00 97.44 85 GLY A N 1
ATOM 649 C CA . GLY A 1 85 ? 16.141 -1.206 -16.254 1.00 97.44 85 GLY A CA 1
ATOM 650 C C . GLY A 1 85 ? 15.371 -2.515 -16.050 1.00 97.44 85 GLY A C 1
ATOM 651 O O . GLY A 1 85 ? 14.342 -2.728 -16.691 1.00 97.44 85 GLY A O 1
ATOM 652 N N . ARG A 1 86 ? 15.801 -3.350 -15.091 1.00 97.81 86 ARG A N 1
ATOM 653 C CA . ARG A 1 86 ? 15.096 -4.596 -14.738 1.00 97.81 86 ARG A CA 1
ATOM 654 C C . ARG A 1 86 ? 13.711 -4.349 -14.139 1.00 97.81 86 ARG A C 1
ATOM 656 O O . ARG A 1 86 ? 12.777 -5.069 -14.485 1.00 97.81 86 ARG A O 1
ATOM 663 N N . LEU A 1 87 ? 13.554 -3.348 -13.269 1.00 97.06 87 LEU A N 1
ATOM 664 C CA . LEU A 1 87 ? 12.255 -2.979 -12.688 1.00 97.06 87 LEU A CA 1
ATOM 665 C C . LEU A 1 87 ? 11.274 -2.489 -13.760 1.00 97.06 87 LEU A C 1
ATOM 667 O O . LEU A 1 87 ? 10.136 -2.955 -13.808 1.00 97.06 87 LEU A O 1
ATOM 671 N N . ASN A 1 88 ? 11.731 -1.620 -14.665 1.00 96.94 88 ASN A N 1
ATOM 672 C CA . ASN A 1 88 ? 10.931 -1.137 -15.790 1.00 96.94 88 ASN A CA 1
ATOM 673 C C . ASN A 1 88 ? 10.498 -2.286 -16.709 1.00 96.94 88 ASN A C 1
ATOM 675 O O . ASN A 1 88 ? 9.320 -2.387 -17.048 1.00 96.94 88 ASN A O 1
ATOM 679 N N . GLN A 1 89 ? 11.429 -3.173 -17.075 1.00 97.75 89 GLN A N 1
ATOM 680 C CA . GLN A 1 89 ? 11.132 -4.337 -17.911 1.00 97.75 89 GLN A CA 1
ATOM 681 C C . GLN A 1 89 ? 10.121 -5.269 -17.237 1.00 97.75 89 GLN A C 1
ATOM 683 O O . GLN A 1 89 ? 9.152 -5.684 -17.870 1.00 97.75 89 GLN A O 1
ATOM 688 N N . SER A 1 90 ? 10.310 -5.554 -15.947 1.00 97.69 90 SER A N 1
ATOM 689 C CA . SER A 1 90 ? 9.411 -6.428 -15.184 1.00 97.69 90 SER A CA 1
ATOM 690 C C . SER A 1 90 ? 8.004 -5.836 -15.106 1.00 97.69 90 SER A C 1
ATOM 692 O O . SER A 1 90 ? 7.018 -6.548 -15.295 1.00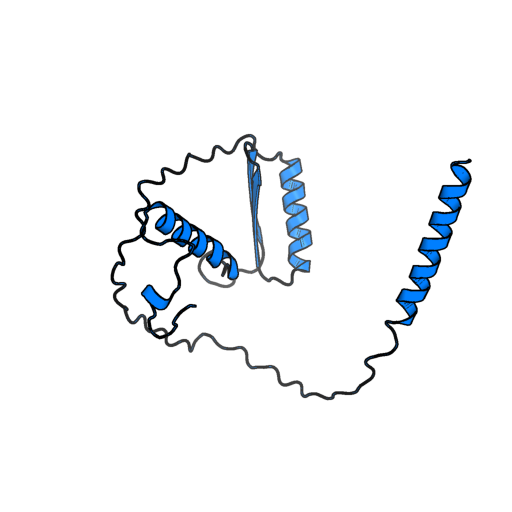 97.69 90 SER A O 1
ATOM 694 N N . PHE A 1 91 ? 7.891 -4.522 -14.886 1.00 96.25 91 PHE A N 1
ATOM 695 C CA . PHE A 1 91 ? 6.598 -3.847 -14.853 1.00 96.25 91 PHE A CA 1
ATOM 696 C C . PHE A 1 91 ? 5.903 -3.865 -16.222 1.00 96.25 91 PHE A C 1
ATOM 698 O O . PHE A 1 91 ? 4.726 -4.220 -16.300 1.00 96.25 91 PHE A O 1
ATOM 705 N N . ALA A 1 92 ? 6.637 -3.574 -17.301 1.00 94.25 92 ALA A N 1
ATOM 706 C CA . ALA A 1 92 ? 6.113 -3.613 -18.665 1.00 94.25 92 ALA A CA 1
ATOM 707 C C . ALA A 1 92 ? 5.627 -5.014 -19.075 1.00 94.25 92 ALA A C 1
ATOM 709 O O . ALA A 1 92 ? 4.610 -5.135 -19.752 1.00 94.25 92 ALA A O 1
ATOM 710 N N . GLN A 1 93 ? 6.316 -6.071 -18.636 1.00 96.06 93 GLN A N 1
ATOM 711 C CA . GLN A 1 93 ? 5.912 -7.459 -18.885 1.00 96.06 93 GLN A CA 1
ATOM 712 C C . GLN A 1 93 ? 4.718 -7.896 -18.026 1.00 96.06 93 GLN A C 1
ATOM 714 O O . GLN A 1 93 ? 3.910 -8.704 -18.473 1.00 96.06 93 GLN A O 1
ATOM 719 N N . THR A 1 94 ? 4.589 -7.370 -16.804 1.00 95.56 94 THR A N 1
ATOM 720 C CA . THR A 1 94 ? 3.541 -7.790 -15.860 1.00 95.56 94 THR A CA 1
ATOM 721 C C . THR A 1 94 ? 2.205 -7.111 -16.134 1.00 95.56 94 THR A C 1
ATOM 723 O O . THR A 1 94 ? 1.172 -7.764 -16.032 1.00 95.56 94 THR A O 1
ATOM 726 N N . LEU A 1 95 ? 2.197 -5.819 -16.488 1.00 93.19 95 LEU A N 1
ATOM 727 C CA . LEU A 1 95 ? 0.953 -5.054 -16.634 1.00 93.19 95 LEU A CA 1
ATOM 728 C C . LEU A 1 95 ? -0.072 -5.736 -17.569 1.00 93.19 95 LEU A C 1
ATOM 730 O O . LEU A 1 95 ? -1.206 -5.927 -17.124 1.00 93.19 95 LEU A O 1
ATOM 734 N N . PRO A 1 96 ? 0.291 -6.202 -18.784 1.00 94.00 96 PRO A N 1
ATOM 735 C CA . PRO A 1 96 ? -0.658 -6.878 -19.672 1.00 94.00 96 PRO A CA 1
ATOM 736 C C . PRO A 1 96 ? -1.258 -8.155 -19.072 1.00 94.00 96 PRO A C 1
ATOM 738 O O . PRO A 1 96 ? -2.405 -8.485 -19.356 1.00 94.00 96 PRO A O 1
ATOM 741 N N . LEU A 1 97 ? -0.513 -8.853 -18.208 1.00 96.50 97 LEU A N 1
ATOM 742 C CA . LEU A 1 97 ? -0.957 -10.095 -17.566 1.00 96.50 97 LEU A CA 1
ATOM 743 C C . LEU A 1 97 ? -2.005 -9.857 -16.473 1.00 96.50 97 LEU A C 1
ATOM 745 O O . LEU A 1 97 ? -2.712 -10.784 -16.092 1.00 96.50 97 LEU A O 1
ATOM 749 N N . THR A 1 98 ? -2.114 -8.629 -15.958 1.00 93.81 98 THR A N 1
ATOM 750 C CA . THR A 1 98 ? -3.089 -8.285 -14.910 1.00 93.81 98 THR A CA 1
ATOM 751 C C . THR A 1 98 ? -4.486 -7.991 -15.457 1.00 93.81 98 THR A C 1
ATOM 753 O O . THR A 1 98 ? -5.440 -7.941 -14.686 1.00 93.81 98 THR A O 1
ATOM 756 N N . GLY A 1 99 ? -4.611 -7.729 -16.764 1.00 92.12 99 GLY A N 1
ATOM 757 C CA . GLY A 1 99 ? -5.843 -7.216 -17.372 1.00 92.12 99 GLY A CA 1
ATOM 758 C C . GLY A 1 99 ? -6.205 -5.780 -16.964 1.00 92.12 99 GLY A C 1
ATOM 759 O O . GLY A 1 99 ? -7.255 -5.282 -17.365 1.00 92.12 99 GLY A O 1
ATOM 760 N N . ALA A 1 100 ? -5.365 -5.093 -16.181 1.00 90.06 100 ALA A N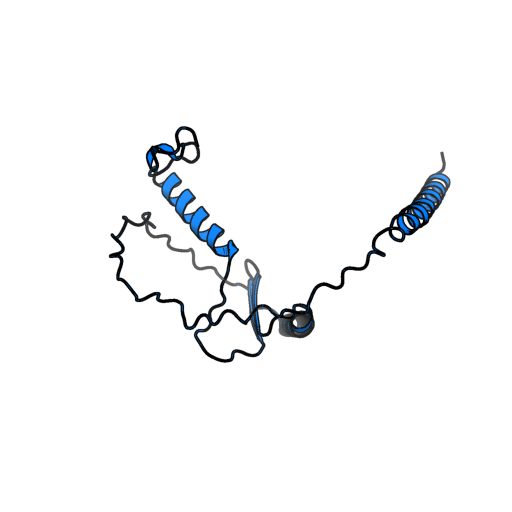 1
ATOM 761 C CA . ALA A 1 100 ? -5.612 -3.722 -15.758 1.00 90.06 100 ALA A CA 1
ATOM 762 C C . ALA A 1 100 ? -5.274 -2.718 -16.871 1.00 90.06 100 ALA A C 1
ATOM 764 O O . ALA A 1 100 ? -4.200 -2.760 -17.469 1.00 90.06 100 ALA A O 1
ATOM 765 N N . THR A 1 101 ? -6.163 -1.748 -17.090 1.00 89.88 101 THR A N 1
ATOM 766 C CA . THR A 1 101 ? -5.960 -0.663 -18.066 1.00 89.88 101 THR A CA 1
ATOM 767 C C . THR A 1 101 ? -4.844 0.300 -17.659 1.00 89.88 101 THR A C 1
ATOM 769 O O . THR A 1 101 ? -4.230 0.921 -18.524 1.00 89.88 101 THR A O 1
ATOM 772 N N . ALA A 1 102 ? -4.579 0.436 -16.356 1.00 89.81 102 ALA A N 1
ATOM 773 C CA . ALA A 1 102 ? -3.490 1.232 -15.805 1.00 89.81 102 ALA A CA 1
ATOM 774 C C . ALA A 1 102 ? -3.045 0.703 -14.439 1.00 89.81 102 ALA A C 1
ATOM 776 O O . ALA A 1 102 ? -3.845 0.141 -13.693 1.00 89.81 102 ALA A O 1
ATOM 777 N N . ALA A 1 103 ? -1.779 0.932 -14.093 1.00 90.88 103 ALA A N 1
ATOM 778 C CA . ALA A 1 103 ? -1.227 0.591 -12.787 1.00 90.88 103 ALA A CA 1
ATOM 779 C C . ALA A 1 103 ? -0.089 1.535 -12.387 1.00 90.88 103 ALA A C 1
ATOM 781 O O . ALA A 1 103 ? 0.563 2.149 -13.236 1.00 90.88 103 ALA A O 1
ATOM 782 N N . SER A 1 104 ? 0.177 1.588 -11.083 1.00 91.75 104 SER A N 1
ATOM 783 C CA . SER A 1 104 ? 1.362 2.214 -10.498 1.00 91.75 104 SER A CA 1
ATOM 784 C C . SER A 1 104 ? 2.034 1.243 -9.536 1.00 91.75 104 SER A C 1
ATOM 786 O O . SER A 1 104 ? 1.357 0.558 -8.773 1.00 91.75 104 SER A O 1
ATOM 788 N N . ILE A 1 105 ? 3.365 1.209 -9.547 1.00 93.25 105 ILE A N 1
ATOM 789 C CA . ILE A 1 105 ? 4.176 0.433 -8.605 1.00 93.25 105 ILE A CA 1
ATOM 790 C C . ILE A 1 105 ? 5.197 1.373 -7.973 1.00 93.25 105 ILE A C 1
ATOM 792 O O . ILE A 1 105 ? 5.798 2.193 -8.664 1.00 93.25 105 ILE A O 1
ATOM 796 N N . ALA A 1 106 ? 5.407 1.232 -6.667 1.00 93.56 106 ALA A N 1
ATOM 797 C CA . ALA A 1 106 ? 6.495 1.868 -5.943 1.00 93.56 106 ALA A CA 1
ATOM 798 C C . ALA A 1 106 ? 7.234 0.814 -5.113 1.00 93.56 106 ALA A C 1
ATOM 800 O O . ALA A 1 106 ? 6.612 -0.032 -4.473 1.00 93.56 106 ALA A O 1
ATOM 801 N N . ILE A 1 107 ? 8.562 0.863 -5.136 1.00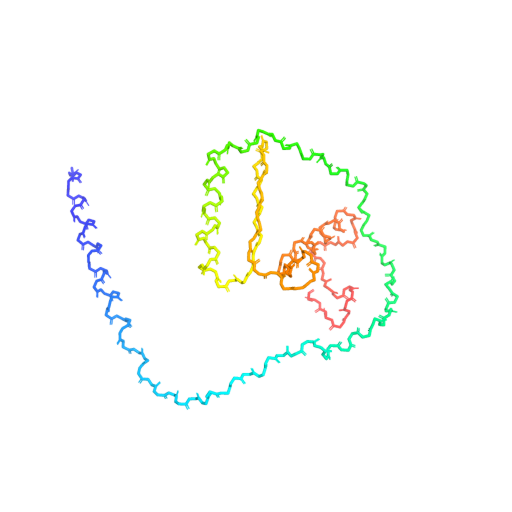 94.31 107 ILE A N 1
ATOM 802 C CA . ILE A 1 107 ? 9.450 -0.027 -4.390 1.00 94.31 107 ILE A CA 1
ATOM 803 C C . ILE A 1 107 ? 10.430 0.854 -3.628 1.00 94.31 107 ILE A C 1
ATOM 805 O O . ILE A 1 107 ? 11.089 1.709 -4.216 1.00 94.31 107 ILE A O 1
ATOM 809 N N . ALA A 1 108 ? 10.548 0.630 -2.325 1.00 92.31 108 ALA A N 1
ATOM 810 C CA . ALA A 1 108 ? 11.544 1.272 -1.481 1.00 92.31 108 ALA A CA 1
ATOM 811 C C . ALA A 1 108 ? 12.388 0.203 -0.786 1.00 92.31 108 ALA A C 1
ATOM 813 O O . ALA A 1 108 ? 11.867 -0.828 -0.358 1.00 92.31 108 ALA A O 1
ATOM 814 N N . ARG A 1 109 ? 13.694 0.449 -0.671 1.00 88.62 109 ARG A N 1
ATOM 815 C CA . ARG A 1 109 ? 14.625 -0.401 0.079 1.00 88.62 109 ARG A CA 1
ATOM 816 C C . ARG A 1 109 ? 14.994 0.307 1.381 1.00 88.62 109 ARG A C 1
ATOM 818 O O . ARG A 1 109 ? 15.367 1.476 1.354 1.00 88.62 109 ARG A O 1
ATOM 825 N N . ALA A 1 110 ? 14.909 -0.385 2.517 1.00 81.06 110 ALA A N 1
ATOM 826 C CA . ALA A 1 110 ? 15.361 0.168 3.796 1.00 81.06 110 ALA A CA 1
ATOM 827 C C . ALA A 1 110 ? 16.857 0.521 3.716 1.00 81.06 110 ALA A C 1
ATOM 829 O O . ALA A 1 110 ? 17.658 -0.296 3.264 1.00 81.06 110 ALA A O 1
ATOM 830 N N . GLY A 1 111 ? 17.224 1.753 4.087 1.00 80.75 111 GLY A N 1
ATOM 831 C CA . GLY A 1 111 ? 18.593 2.255 3.908 1.00 80.75 111 GLY A CA 1
ATOM 832 C C . GLY A 1 111 ? 19.046 2.342 2.442 1.00 80.75 111 GLY A C 1
ATOM 833 O O . GLY A 1 111 ? 20.238 2.466 2.176 1.00 80.75 111 GLY A O 1
ATOM 834 N N . GLY A 1 112 ? 18.116 2.270 1.487 1.00 80.25 112 GLY A N 1
ATOM 835 C CA . GLY A 1 112 ? 18.353 2.356 0.050 1.00 80.25 112 GLY A CA 1
ATOM 836 C C . GLY A 1 112 ? 17.390 3.330 -0.624 1.00 80.25 112 GLY A C 1
ATOM 837 O O . GLY A 1 112 ? 16.626 4.035 0.036 1.00 80.25 112 GLY A O 1
ATOM 838 N N . GLY A 1 113 ? 17.457 3.393 -1.947 1.00 89.81 113 GLY A N 1
ATOM 839 C CA . GLY A 1 113 ? 16.625 4.262 -2.760 1.00 89.81 113 GLY A CA 1
ATOM 840 C C . GLY A 1 113 ? 15.176 3.808 -2.860 1.00 89.81 113 GLY A C 1
ATOM 841 O O . GLY A 1 113 ? 14.773 2.738 -2.390 1.00 89.81 113 GLY A O 1
ATOM 842 N N . SER A 1 114 ? 14.403 4.632 -3.552 1.00 92.25 114 SER A N 1
ATOM 843 C CA . SER A 1 114 ? 13.070 4.298 -4.025 1.00 92.25 114 SER A CA 1
ATOM 844 C C . SER A 1 114 ? 13.028 4.334 -5.550 1.00 92.25 114 SER A C 1
ATOM 846 O O . SER A 1 114 ? 13.806 5.024 -6.208 1.00 92.25 114 SER A O 1
ATOM 848 N N . TRP A 1 115 ? 12.128 3.543 -6.114 1.00 94.56 115 TRP A N 1
ATOM 849 C CA . TRP A 1 115 ? 11.780 3.543 -7.524 1.00 94.56 115 TRP A CA 1
ATOM 850 C C . TRP A 1 115 ? 10.260 3.514 -7.624 1.00 94.56 115 TRP A C 1
ATOM 852 O O . TRP A 1 115 ? 9.591 2.869 -6.816 1.00 94.56 115 TRP A O 1
ATOM 862 N N . SER A 1 116 ? 9.702 4.209 -8.608 1.00 93.50 116 SER A N 1
ATOM 863 C CA . SER A 1 116 ? 8.283 4.100 -8.921 1.00 93.50 116 SER A CA 1
ATOM 864 C C . SER A 1 116 ? 8.050 4.241 -10.416 1.00 93.50 116 SER A C 1
ATOM 866 O O . SER A 1 116 ? 8.830 4.888 -11.114 1.00 93.50 116 SER A O 1
ATOM 868 N N . SER A 1 117 ? 6.978 3.630 -10.905 1.00 92.88 117 SER A N 1
ATOM 869 C CA . SER A 1 117 ? 6.552 3.742 -12.294 1.00 92.88 117 SER A CA 1
ATOM 870 C C . SER A 1 117 ? 5.035 3.655 -12.399 1.00 92.88 117 SER A C 1
ATOM 872 O O . SER A 1 117 ? 4.367 3.077 -11.543 1.00 92.88 117 SER A O 1
ATOM 874 N N . THR A 1 118 ? 4.480 4.286 -13.430 1.00 91.12 118 THR A N 1
ATOM 875 C CA . THR A 1 118 ? 3.047 4.302 -13.739 1.0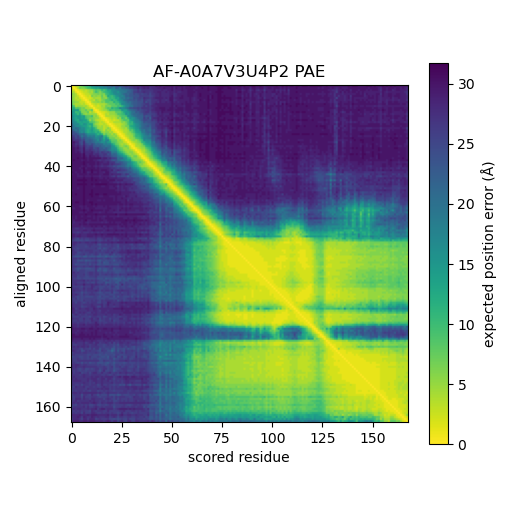0 91.12 118 THR A CA 1
ATOM 876 C C . THR A 1 118 ? 2.869 4.095 -15.233 1.00 91.12 118 THR A C 1
ATOM 878 O O . THR A 1 118 ? 3.545 4.755 -16.018 1.00 91.12 118 THR A O 1
ATOM 881 N N . ALA A 1 119 ? 1.962 3.206 -15.627 1.00 89.56 119 ALA A N 1
ATOM 882 C CA . ALA A 1 119 ? 1.699 2.889 -17.028 1.00 89.56 119 ALA A CA 1
ATOM 883 C C . ALA A 1 119 ? 0.207 2.625 -17.277 1.00 89.56 119 ALA A C 1
ATOM 885 O O . ALA A 1 119 ? -0.539 2.328 -16.341 1.00 89.56 119 ALA A O 1
ATOM 886 N N . GLY A 1 120 ? -0.205 2.723 -18.545 1.00 84.56 120 GLY A N 1
ATOM 887 C CA . GLY A 1 120 ? -1.563 2.441 -19.015 1.00 84.56 120 GLY A CA 1
ATOM 888 C C . GLY A 1 120 ? -2.451 3.669 -19.248 1.00 84.56 120 GLY A C 1
ATOM 889 O O . GLY A 1 120 ? -2.053 4.811 -19.003 1.00 84.56 120 GLY A O 1
ATOM 890 N N . LEU A 1 121 ? -3.654 3.427 -19.777 1.00 74.31 121 LEU A N 1
ATOM 891 C CA . LEU A 1 121 ? -4.577 4.464 -20.236 1.00 74.31 121 LEU A CA 1
ATOM 892 C C . LEU A 1 121 ? -5.296 5.097 -19.040 1.00 74.31 121 LEU A C 1
ATOM 894 O O . LEU A 1 121 ? -6.052 4.447 -18.319 1.00 74.31 121 LEU A O 1
ATOM 898 N N . ARG A 1 122 ? -5.066 6.391 -18.832 1.00 69.31 122 ARG A N 1
ATOM 899 C CA . ARG A 1 122 ? -5.701 7.176 -17.772 1.00 69.31 122 ARG A CA 1
ATOM 900 C C . ARG A 1 122 ? -6.636 8.175 -18.418 1.00 69.31 122 ARG A C 1
ATOM 902 O O . ARG A 1 122 ? -6.219 9.287 -18.714 1.00 69.31 122 ARG A O 1
ATOM 909 N N . LEU A 1 123 ? -7.860 7.730 -18.696 1.00 57.09 123 LEU A N 1
ATOM 910 C CA . LEU A 1 123 ? -8.741 8.471 -19.590 1.00 57.09 123 LEU A CA 1
ATOM 911 C C . LEU A 1 123 ? -9.090 9.858 -19.036 1.00 57.09 123 LEU A C 1
ATOM 913 O O . LEU A 1 123 ? -8.796 10.813 -19.733 1.00 57.09 123 LEU A O 1
ATOM 917 N N . TYR A 1 124 ? -9.560 10.028 -17.793 1.00 48.00 124 TYR A N 1
ATOM 918 C CA . TYR A 1 124 ? -9.798 11.358 -17.195 1.00 48.00 124 TYR A CA 1
ATOM 919 C C . TYR A 1 124 ? -9.821 11.274 -15.648 1.00 48.00 124 TYR A C 1
ATOM 921 O O . TYR A 1 124 ? -10.315 10.289 -15.108 1.00 48.00 124 TYR A O 1
ATOM 929 N N . GLY A 1 125 ? -9.305 12.285 -14.923 1.00 54.16 125 GLY A N 1
ATOM 930 C CA . GLY A 1 125 ? -9.464 12.427 -13.455 1.00 54.16 125 GLY A CA 1
ATOM 931 C C . GLY A 1 125 ? -8.200 12.266 -12.574 1.00 54.16 125 GLY A C 1
ATOM 932 O O . GLY A 1 125 ? -7.125 11.912 -13.073 1.00 54.16 125 GLY A O 1
ATOM 933 N N . PRO A 1 126 ? -8.293 12.591 -11.261 1.00 52.59 126 PRO A N 1
ATOM 934 C CA . PRO A 1 126 ? -7.147 12.711 -10.351 1.00 52.59 126 PRO A CA 1
ATOM 935 C C . PRO A 1 126 ? -6.317 11.424 -10.242 1.00 52.59 126 PRO A C 1
ATOM 937 O O . PRO A 1 126 ? -6.798 10.321 -10.477 1.00 52.59 126 PRO A O 1
ATOM 940 N N . LYS A 1 127 ? -5.031 11.574 -9.886 1.00 69.81 127 LYS A N 1
ATOM 941 C CA . LYS A 1 127 ? -3.989 10.525 -9.921 1.00 69.81 127 LYS A CA 1
ATOM 942 C C . LYS A 1 127 ? -4.087 9.432 -8.853 1.00 69.81 127 LYS A C 1
ATOM 944 O O . LYS A 1 127 ? -3.064 8.864 -8.484 1.00 69.81 127 LYS A O 1
ATOM 949 N N . SER A 1 128 ? -5.294 9.131 -8.400 1.00 78.94 128 SER A N 1
ATOM 950 C CA . SER A 1 128 ? -5.551 8.242 -7.277 1.00 78.94 128 SER A CA 1
ATOM 951 C C . SER A 1 128 ? -6.217 6.958 -7.752 1.00 78.94 128 SER A C 1
ATOM 953 O O . SER A 1 128 ? -7.134 6.990 -8.568 1.00 78.94 128 SER A O 1
ATOM 955 N N . PHE A 1 129 ? -5.769 5.830 -7.211 1.00 83.69 129 PHE A N 1
ATOM 956 C CA . PHE A 1 129 ? -6.446 4.547 -7.364 1.00 83.69 129 PHE A CA 1
ATOM 957 C C . PHE A 1 129 ? -7.339 4.300 -6.150 1.00 83.69 129 PHE A C 1
ATOM 959 O O . PHE A 1 129 ? -6.979 4.655 -5.025 1.00 83.69 129 PHE A O 1
ATOM 966 N N . TRP A 1 130 ? -8.479 3.645 -6.361 1.00 86.12 130 TRP A N 1
ATOM 967 C CA . TRP A 1 130 ? -9.245 3.077 -5.258 1.00 86.12 130 TRP A CA 1
ATOM 968 C C . TRP A 1 130 ? -8.430 1.961 -4.609 1.00 86.12 130 TRP A C 1
ATOM 970 O O . TRP A 1 130 ? -8.216 0.910 -5.209 1.00 86.12 130 TRP A O 1
ATOM 980 N N . TRP A 1 131 ? -7.976 2.183 -3.375 1.00 86.44 131 TRP A N 1
ATOM 981 C CA . TRP A 1 131 ? -7.083 1.254 -2.678 1.00 86.44 131 TRP A CA 1
ATOM 982 C C . TRP A 1 131 ? -7.814 0.311 -1.707 1.00 86.44 131 TRP A C 1
ATOM 984 O O . TRP A 1 131 ? -7.284 -0.050 -0.663 1.00 86.44 131 TRP A O 1
ATOM 994 N N . ALA A 1 132 ? -9.044 -0.076 -2.064 1.00 90.88 132 ALA A N 1
ATOM 995 C CA . ALA A 1 132 ? -9.904 -1.087 -1.433 1.00 90.88 132 ALA A CA 1
ATOM 996 C C . ALA A 1 132 ? -9.554 -1.455 0.031 1.00 90.88 132 ALA A C 1
ATOM 998 O O . ALA A 1 132 ? -9.567 -0.614 0.930 1.00 90.88 132 ALA A O 1
ATOM 999 N N . SER A 1 133 ? -9.254 -2.731 0.297 1.00 95.38 133 SER A N 1
ATOM 1000 C CA . SER A 1 133 ? -9.033 -3.241 1.653 1.00 95.38 133 SER A CA 1
ATOM 1001 C C . SER A 1 133 ? -7.783 -2.681 2.345 1.00 95.38 133 SER A C 1
ATOM 1003 O O . SER A 1 133 ? -7.640 -2.894 3.548 1.00 95.38 133 SER A O 1
ATOM 1005 N N . VAL A 1 134 ? -6.906 -1.947 1.650 1.00 92.06 134 VAL A N 1
ATOM 1006 C CA . VAL A 1 134 ? -5.757 -1.289 2.295 1.00 92.06 134 VAL A CA 1
ATOM 1007 C C . VAL A 1 134 ? -6.209 -0.174 3.238 1.00 92.06 134 VAL A C 1
ATOM 1009 O O . VAL A 1 134 ? -5.530 0.092 4.226 1.00 92.06 134 VAL A O 1
ATOM 1012 N N . GLY A 1 135 ? -7.418 0.371 3.054 1.00 91.81 135 GLY A N 1
ATOM 1013 C CA . GLY A 1 135 ? -8.033 1.276 4.030 1.00 91.81 135 GLY A CA 1
ATOM 1014 C C . GLY A 1 135 ? -8.116 0.696 5.451 1.00 91.81 135 GLY A C 1
ATOM 1015 O O . GLY A 1 135 ? -7.999 1.445 6.417 1.00 91.81 135 GLY A O 1
ATOM 1016 N N . LYS A 1 136 ? -8.205 -0.636 5.605 1.00 95.25 136 LYS A N 1
ATOM 1017 C CA . LYS A 1 136 ? -8.223 -1.284 6.929 1.00 95.25 136 LYS A CA 1
ATOM 1018 C C . LYS A 1 136 ? -6.935 -1.062 7.719 1.00 95.25 136 LYS A C 1
ATOM 1020 O O . LYS A 1 136 ? -6.999 -1.017 8.940 1.00 95.25 136 LYS A O 1
ATOM 1025 N N . MET A 1 137 ? -5.792 -0.885 7.050 1.00 95.94 137 MET A N 1
ATOM 1026 C CA . MET A 1 137 ? -4.533 -0.566 7.733 1.00 95.94 137 MET A CA 1
ATOM 1027 C C . MET A 1 137 ? -4.625 0.787 8.434 1.00 95.94 137 MET A C 1
ATOM 1029 O O . MET A 1 137 ? -4.224 0.908 9.584 1.00 95.94 137 MET A O 1
ATOM 1033 N N . VAL A 1 138 ? -5.227 1.780 7.774 1.00 92.38 138 VAL A N 1
ATOM 1034 C CA . VAL A 1 138 ? -5.452 3.105 8.365 1.00 92.38 138 VAL A CA 1
ATOM 1035 C C . VAL A 1 138 ? -6.400 3.001 9.559 1.00 92.38 138 VAL A C 1
ATOM 1037 O O . VAL A 1 138 ? -6.100 3.531 10.626 1.00 92.38 138 VAL A O 1
ATOM 1040 N N . THR A 1 139 ? -7.512 2.273 9.411 1.00 94.69 139 THR A N 1
ATOM 1041 C CA . THR A 1 139 ? -8.451 2.019 10.515 1.00 94.69 139 THR A CA 1
ATOM 1042 C C . THR A 1 139 ? -7.762 1.341 11.700 1.00 94.69 139 THR A C 1
ATOM 1044 O O . THR A 1 139 ? -7.933 1.786 12.832 1.00 94.69 139 THR A O 1
ATOM 1047 N N . ALA A 1 140 ? -6.949 0.311 11.453 1.00 96.31 140 ALA A N 1
ATOM 1048 C CA . ALA A 1 140 ? -6.208 -0.391 12.494 1.00 96.31 140 ALA A CA 1
ATOM 1049 C C . ALA A 1 140 ? -5.230 0.543 13.222 1.00 96.31 140 ALA A C 1
ATOM 1051 O O . ALA A 1 140 ? -5.241 0.583 14.447 1.00 96.31 140 ALA A O 1
ATOM 1052 N N . THR A 1 141 ? -4.444 1.347 12.495 1.00 94.94 141 THR A N 1
ATOM 1053 C CA . THR A 1 141 ? -3.530 2.331 13.100 1.00 94.94 141 THR A CA 1
ATOM 1054 C C . THR A 1 141 ? -4.271 3.320 13.995 1.00 94.94 141 THR A C 1
ATOM 1056 O O . THR A 1 141 ? -3.813 3.607 15.095 1.00 94.94 141 THR A O 1
ATOM 1059 N N . ILE A 1 142 ? -5.434 3.809 13.562 1.00 94.12 142 ILE A N 1
ATOM 1060 C CA . ILE A 1 142 ? -6.251 4.730 14.360 1.00 94.12 142 ILE A CA 1
ATOM 1061 C C . ILE A 1 142 ? -6.758 4.058 15.644 1.00 94.12 142 ILE A C 1
ATOM 1063 O O . ILE A 1 142 ? -6.691 4.663 16.711 1.00 94.12 142 ILE A O 1
ATOM 1067 N N . ILE A 1 143 ? -7.247 2.817 15.564 1.00 94.69 143 ILE A N 1
ATOM 1068 C CA . ILE A 1 143 ? -7.715 2.069 16.743 1.00 94.69 143 ILE A CA 1
ATOM 1069 C C . ILE A 1 143 ? -6.569 1.833 17.728 1.00 94.69 143 ILE A C 1
ATOM 1071 O O . ILE A 1 143 ? -6.741 2.067 18.922 1.00 94.69 143 ILE A O 1
ATOM 1075 N N . LEU A 1 144 ? -5.399 1.425 17.234 1.00 95.31 144 LEU A N 1
ATOM 1076 C CA . LEU A 1 144 ? -4.216 1.211 18.066 1.00 95.31 144 LEU A CA 1
ATOM 1077 C C . LEU A 1 144 ? -3.749 2.514 18.730 1.00 95.31 144 LEU A C 1
ATOM 1079 O O . LEU A 1 144 ? -3.495 2.515 19.929 1.00 95.31 144 LEU A O 1
ATOM 1083 N N . GLN A 1 145 ? -3.750 3.637 18.004 1.00 93.62 145 GLN A N 1
ATOM 1084 C CA . GLN A 1 145 ? -3.443 4.955 18.571 1.00 93.62 145 GLN A CA 1
ATOM 1085 C C . GLN A 1 145 ? -4.423 5.334 19.691 1.00 93.62 145 GLN A C 1
ATOM 1087 O O . GLN A 1 145 ? -4.019 5.791 20.756 1.00 93.62 145 GLN A O 1
ATOM 1092 N N . MET A 1 146 ? -5.725 5.121 19.485 1.00 94.06 146 MET A N 1
ATOM 1093 C CA . MET A 1 146 ? -6.719 5.375 20.531 1.00 94.06 146 MET A CA 1
ATOM 1094 C C . MET A 1 146 ? -6.525 4.459 21.748 1.00 94.06 146 MET A C 1
ATOM 1096 O O . MET A 1 146 ? -6.862 4.863 22.862 1.00 94.06 146 MET A O 1
ATOM 1100 N N . ALA A 1 147 ? -6.018 3.238 21.549 1.00 94.44 147 ALA A N 1
ATOM 1101 C CA . ALA A 1 147 ? -5.720 2.316 22.638 1.00 94.44 147 ALA A CA 1
ATOM 1102 C C . ALA A 1 147 ? -4.517 2.788 23.464 1.00 94.44 147 ALA A C 1
ATOM 1104 O O . ALA A 1 147 ? -4.587 2.795 24.692 1.00 94.44 147 ALA A O 1
ATOM 1105 N N . GLU A 1 148 ? -3.457 3.261 22.804 1.00 92.94 148 GLU A N 1
ATOM 1106 C CA . GLU A 1 148 ? -2.300 3.887 23.459 1.00 92.94 148 GLU A CA 1
ATOM 1107 C C . GLU A 1 148 ? -2.692 5.149 24.246 1.00 92.94 148 GLU A C 1
ATOM 1109 O O . GLU A 1 148 ? -2.203 5.369 25.351 1.00 92.94 148 GLU A O 1
ATOM 1114 N N . GLU A 1 149 ? -3.634 5.944 23.725 1.00 92.62 149 GLU A N 1
ATOM 1115 C CA . GLU A 1 149 ? -4.205 7.116 24.412 1.00 92.62 149 GLU A CA 1
ATOM 1116 C C . GLU A 1 149 ? -5.161 6.756 25.567 1.00 92.62 149 GLU A C 1
ATOM 1118 O O . GLU A 1 149 ? -5.688 7.648 26.233 1.00 92.62 149 GLU A O 1
ATOM 1123 N N . GLY A 1 150 ? -5.453 5.470 25.791 1.00 91.56 150 GLY A N 1
ATOM 1124 C CA . GLY A 1 150 ? -6.416 5.017 26.797 1.00 91.56 150 GLY A CA 1
ATOM 1125 C C . GLY A 1 150 ? -7.876 5.376 26.485 1.00 91.56 150 GLY A C 1
ATOM 1126 O O . GLY A 1 150 ? -8.738 5.281 27.360 1.00 91.56 150 GLY A O 1
ATOM 1127 N N . ARG A 1 151 ? -8.182 5.786 25.246 1.00 93.19 151 ARG A N 1
ATOM 1128 C CA . ARG A 1 151 ? -9.543 6.132 24.793 1.00 93.19 151 ARG A CA 1
ATOM 1129 C C . ARG A 1 151 ? -10.393 4.900 24.503 1.00 93.19 151 ARG A C 1
ATOM 1131 O O . ARG A 1 151 ? -11.616 4.954 24.622 1.00 93.19 151 ARG A O 1
ATOM 1138 N N . VAL A 1 152 ? -9.741 3.811 24.111 1.00 94.19 152 VAL A N 1
ATOM 1139 C CA . VAL A 1 152 ? -10.324 2.484 23.897 1.00 94.19 152 VAL A CA 1
ATOM 1140 C C . VAL A 1 152 ? -9.431 1.436 24.558 1.00 94.19 152 VAL A C 1
ATOM 1142 O O . VAL A 1 152 ? -8.238 1.656 24.729 1.00 94.19 152 VAL A O 1
ATOM 1145 N N . LYS A 1 153 ? -9.988 0.289 24.929 1.00 94.75 153 LYS A N 1
ATOM 1146 C CA . LYS A 1 153 ? -9.234 -0.922 25.264 1.00 94.75 153 LYS A CA 1
ATOM 1147 C C . LYS A 1 153 ? -9.446 -1.950 24.160 1.00 94.75 153 LYS A C 1
ATOM 1149 O O . LYS A 1 153 ? -10.511 -1.982 23.559 1.00 94.75 153 LYS A O 1
ATOM 1154 N N . LEU A 1 154 ? -8.451 -2.777 23.862 1.00 95.75 154 LEU A N 1
ATOM 1155 C CA . LEU A 1 154 ? -8.565 -3.751 22.766 1.00 95.75 154 LEU A CA 1
ATOM 1156 C C . LEU A 1 154 ? -9.457 -4.956 23.111 1.00 95.75 154 LEU A C 1
ATOM 1158 O O . LEU A 1 154 ? -9.881 -5.667 22.210 1.00 95.75 154 LEU A O 1
ATOM 1162 N N . ASP A 1 155 ? -9.732 -5.172 24.395 1.00 94.44 155 ASP A N 1
ATOM 1163 C CA . ASP A 1 155 ? -10.551 -6.254 24.950 1.00 94.44 15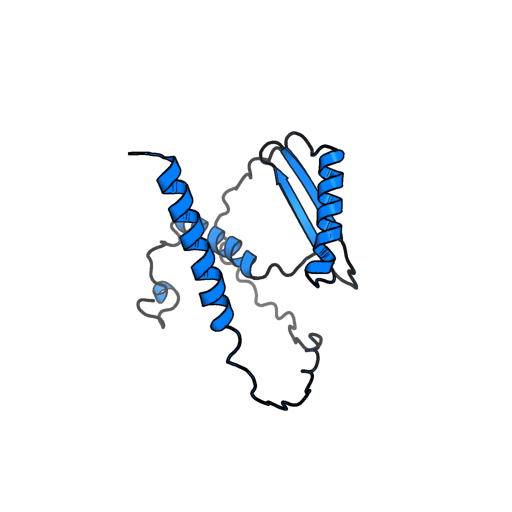5 ASP A CA 1
ATOM 1164 C C . ASP A 1 155 ? -11.970 -5.808 25.337 1.00 94.44 155 ASP A C 1
ATOM 1166 O O . ASP A 1 155 ? -12.752 -6.599 25.859 1.00 94.44 155 ASP A O 1
ATOM 1170 N N . GLN A 1 156 ? -12.309 -4.538 25.108 1.00 92.75 156 GLN A N 1
ATOM 1171 C CA . GLN A 1 156 ? -13.653 -4.036 25.364 1.00 92.75 156 GLN A CA 1
ATOM 1172 C C . GLN A 1 156 ? -14.632 -4.538 24.295 1.00 92.75 156 GLN A C 1
ATOM 1174 O O . GLN A 1 156 ? -14.300 -4.613 23.111 1.00 92.75 156 GLN A O 1
ATOM 1179 N N . THR A 1 157 ? -15.863 -4.788 24.709 1.00 93.88 157 THR A N 1
ATOM 1180 C CA . THR A 1 157 ? -16.971 -5.131 23.819 1.00 93.88 157 THR A CA 1
ATOM 1181 C C . THR A 1 157 ? -17.554 -3.885 23.147 1.00 93.88 157 THR A C 1
ATOM 1183 O O . THR A 1 157 ? -17.377 -2.750 23.614 1.00 93.88 157 THR A O 1
ATOM 1186 N N . ILE A 1 158 ? -18.247 -4.073 22.022 1.00 93.50 158 ILE A N 1
ATOM 1187 C CA . ILE A 1 158 ? -18.794 -2.951 21.241 1.00 93.50 158 ILE A CA 1
ATOM 1188 C C . ILE A 1 158 ? -20.053 -2.335 21.865 1.00 93.50 158 ILE A C 1
ATOM 1190 O O . ILE A 1 158 ? -20.401 -1.201 21.516 1.00 93.50 158 ILE A O 1
ATOM 1194 N N . ASP A 1 159 ? -20.704 -3.027 22.809 1.00 93.38 159 ASP A N 1
ATOM 1195 C CA . ASP A 1 159 ? -21.949 -2.577 23.453 1.00 93.38 159 ASP A CA 1
ATOM 1196 C C . ASP A 1 159 ? -21.815 -1.238 24.182 1.00 93.38 159 ASP A C 1
ATOM 1198 O O . ASP A 1 159 ? -22.779 -0.483 24.296 1.00 93.38 159 ASP A O 1
ATOM 1202 N N . ARG A 1 160 ? -20.590 -0.864 24.557 1.00 89.31 160 ARG A N 1
ATOM 1203 C CA . ARG A 1 160 ? -20.287 0.456 25.112 1.00 89.31 160 ARG A CA 1
ATOM 1204 C C . ARG A 1 160 ? -20.633 1.619 24.169 1.00 89.31 160 ARG A C 1
ATOM 1206 O O . ARG A 1 160 ? -20.950 2.704 24.656 1.00 89.31 160 ARG A O 1
ATOM 1213 N N . TRP A 1 161 ? -20.538 1.427 22.852 1.00 91.75 161 TRP A N 1
ATOM 1214 C CA . TRP A 1 161 ? -20.928 2.431 21.844 1.00 91.75 161 TRP A CA 1
ATOM 1215 C C . TRP A 1 161 ? -22.226 2.079 21.136 1.00 91.75 161 TRP A C 1
ATOM 1217 O O . TRP A 1 161 ? -22.928 2.980 20.681 1.00 91.75 161 TRP A O 1
ATOM 1227 N N . PHE A 1 162 ? -22.537 0.787 21.045 1.00 94.38 162 PHE A N 1
ATOM 1228 C CA . PHE A 1 162 ? -23.717 0.275 20.366 1.00 94.38 162 PHE A CA 1
ATOM 1229 C C . PHE A 1 162 ? -24.506 -0.640 21.312 1.00 94.38 162 PHE A C 1
ATOM 1231 O O . PHE A 1 162 ? -24.408 -1.861 21.187 1.00 94.38 162 PHE A O 1
ATOM 1238 N N . PRO A 1 163 ? -25.293 -0.073 22.250 1.00 92.19 163 PRO A N 1
ATOM 1239 C CA . PRO A 1 163 ? -25.980 -0.841 23.296 1.00 92.19 163 PRO A CA 1
ATOM 1240 C C . PRO A 1 163 ? -26.911 -1.943 22.776 1.00 92.19 163 PRO A C 1
ATOM 1242 O O . PRO A 1 163 ? -27.171 -2.911 23.483 1.00 92.19 163 PRO A O 1
ATOM 1245 N N . ASP A 1 164 ? -27.370 -1.825 21.529 1.00 95.38 164 ASP A N 1
ATOM 1246 C CA . ASP A 1 164 ? -28.219 -2.816 20.860 1.00 95.38 164 ASP A CA 1
ATOM 1247 C C . ASP A 1 164 ? -27.478 -4.127 20.509 1.00 95.38 164 ASP A C 1
ATOM 1249 O O . ASP A 1 164 ? -28.104 -5.087 20.060 1.00 95.38 164 ASP A O 1
ATOM 1253 N N . PHE A 1 165 ? -26.158 -4.195 20.725 1.00 91.62 165 PHE A N 1
ATOM 1254 C CA . PHE A 1 165 ? -25.306 -5.356 20.434 1.00 91.62 165 PHE A CA 1
ATOM 1255 C C . PHE A 1 165 ? -24.574 -5.860 21.692 1.00 91.62 165 PHE A C 1
ATOM 1257 O O . PHE A 1 165 ? -23.346 -5.775 21.764 1.00 91.62 165 PHE A O 1
ATOM 1264 N N . PRO A 1 166 ? -25.297 -6.376 22.703 1.00 85.75 166 PRO A N 1
ATOM 1265 C CA .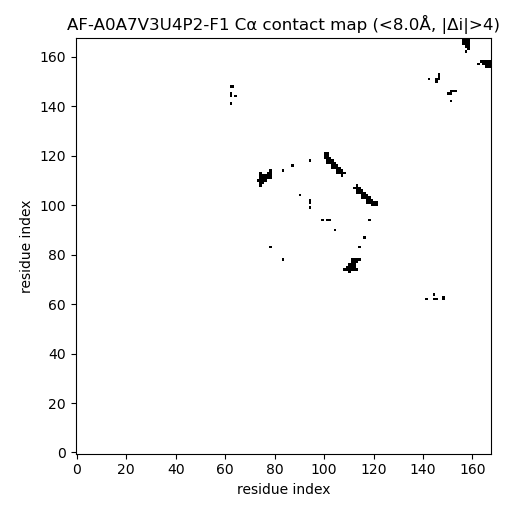 PRO A 1 166 ? -24.711 -6.778 23.980 1.00 85.75 166 PRO A CA 1
ATOM 1266 C C . PRO A 1 166 ? -23.714 -7.936 23.824 1.00 85.75 166 PRO A C 1
ATOM 1268 O O . PRO A 1 166 ? -24.054 -8.977 23.262 1.00 85.75 166 PRO A O 1
ATOM 1271 N N . GLY A 1 167 ? -22.503 -7.780 24.371 1.00 78.06 167 GLY A N 1
ATOM 1272 C CA . GLY A 1 167 ? -21.496 -8.848 24.432 1.00 78.06 167 GLY A CA 1
ATOM 1273 C C . GLY A 1 167 ? -20.812 -9.185 23.103 1.00 78.06 167 GLY A C 1
ATOM 1274 O O . GLY A 1 167 ? -20.162 -10.228 23.014 1.00 78.06 167 GLY A O 1
ATOM 1275 N N . ALA A 1 168 ? -20.980 -8.335 22.088 1.00 67.56 168 ALA A N 1
ATOM 1276 C CA . ALA A 1 168 ? -20.303 -8.441 20.798 1.00 67.56 168 ALA A CA 1
ATOM 1277 C C . ALA A 1 168 ? -18.887 -7.840 20.806 1.00 67.56 168 ALA A C 1
ATOM 1279 O O . ALA A 1 168 ? -18.604 -6.924 21.619 1.00 67.56 168 ALA A O 1
#

Mean predicted aligned error: 17.98 Å

Sequence (168 aa):
MNIVQQKQNFHLTRQSWRHALQKILTLSFASLFLASCSTPPAISYSDCPLKPTSISAQRLAQPSLGPLKPAPVKFGVPFSSAEIGRLNQSFAQTLPLTGATAASIAIARAGGGSWSSTAGLRLYGPKSFWWASVGKMVTATIILQMAEEGRVKLDQTIDRWFPDFPGA

Foldseek 3Di:
DDPVVVVVVVVVVVVVVVVVVVVVPPPDDPDDDPDDPDDDPDPPPPPPPPPVPCPVPPPPPQLPVVPPPPPPQDAAAEDDPVRLVVVVVVCVVCVVVVVDQKDKDKDGDRNHHIDIDIDGDDPDDDPDDDPPPVVVVVVVVRVVSCCVVVVDPPPDDPCVPVVVDPPD

pLDDT: mean 70.69, std 22.96, range [32.09, 97.81]

Nearest PDB structures (foldseek):
  3t9q-assembly1_A  TM=3.205E-01  e=6.572E+00  Bacillus subtilis

Radius of gyration: 27.75 Å; Cα contacts (8 Å, |Δi|>4): 83; chains: 1; bounding box: 53×68×49 Å

Secondary structure (DSSP, 8-state):
--HHHHHHHHHHHHHHHHHHHHSSSSSS----------PPPP--GGG----------------------PPP----BPPPHHHHHHHHHHHHHHGGGGT-SEEEEEEE-TTB-EEEEEEE---SS-S----GGGHHHHHHHHHHHHHHTTSS-TT--GGGT-TTSTT-